Protein AF-Q8YPJ0-F1 (afdb_monomer_lite)

Sequence (149 aa):
MKKDTTPKFHKLHVKTGDTVQIIAGKDKGKVGEVIKALPQLSKVVVKGVNIKTKQIIAGKDKGKVGEVIKALPQLSKVVVKGVNIKTKHVKPQQEGESGRIVTQEAPIHSSNVMLYSTKQNVASRVCYTFTAEGKKVRKLKKTGEILDN

InterPro domains:
  IPR003256 Large ribosomal subunit protein uL24 [MF_01326_B] (12-139)
  IPR003256 Large ribosomal subunit protein uL24 [PTHR12903] (55-148)
  IPR003256 Large ribosomal subunit protein uL24 [TIGR01079] (55-147)
  IPR005824 KOW [PF00467] (17-47)
  IPR005824 KOW [SM00739] (13-40)
  IPR005824 KOW [SM00739] (44-74)
  IPR005825 Large ribosomal subunit protein uL24, conserved site [PS01108] (17-34)
  IPR008991 Translation protein SH3-like domain superfamily [SSF50104] (8-54)
  IPR008991 Translation protein SH3-like domain superfamily [SSF50104] (55-146)
  IPR014722 Large ribosomal subunit protein uL2, domain 2 [G3DSA:2.30.30.30] (9-55)
  IPR014722 Large ribosomal subunit protein uL2, domain 2 [G3DSA:2.30.30.30] (56-146)
  IPR041988 Large ribosomal subunit protein uL24, KOW domain [cd06089] (55-115)
  IPR057264 Large ribosomal subunit protein uL24, C-terminal domain [PF17136] (83-147)

Organism: Nostoc sp. (strain PCC 7120 / SAG 25.82 / UTEX 2576) (NCBI:txid103690)

pLDDT: mean 91.48, std 6.73, range [58.34, 97.75]

Secondary structure (DSSP, 8-state):
-------PPPPPS--TT-EEE--SSTTTT-EEEEEEEEGGGTEEEETTSS--EEEE-SSTTTT-EEEEEEEEGGGTEEEETTSSEEEEEE---STTPPPEEEEEEPPEEGGGEEEEETTTTEEE-EEEEE-TTS-EEEEETTT--B---

Radius of gyration: 19.69 Å; chains: 1; bounding box: 55×46×41 Å

Structure (mmCIF, N/CA/C/O backbone):
data_AF-Q8YPJ0-F1
#
_entry.id   AF-Q8YPJ0-F1
#
loop_
_atom_site.group_PDB
_atom_site.id
_atom_site.type_symbol
_atom_site.label_atom_id
_atom_site.label_alt_id
_atom_site.label_comp_id
_atom_site.label_asym_id
_atom_site.label_entity_id
_atom_site.label_seq_id
_atom_site.pdbx_PDB_ins_code
_atom_site.Cartn_x
_atom_site.Cartn_y
_atom_site.Cartn_z
_atom_site.occupancy
_atom_site.B_iso_or_equiv
_atom_site.auth_seq_id
_atom_site.auth_comp_id
_atom_site.auth_asym_id
_atom_site.auth_atom_id
_atom_site.pdbx_PDB_model_num
ATOM 1 N N . MET A 1 1 ? 21.354 21.453 23.557 1.00 58.34 1 MET A N 1
ATOM 2 C CA . MET A 1 1 ? 20.490 22.369 22.776 1.00 58.34 1 MET A CA 1
ATOM 3 C C . MET A 1 1 ? 19.207 21.642 22.381 1.00 58.34 1 MET A C 1
ATOM 5 O O . MET A 1 1 ? 19.294 20.635 21.688 1.00 58.34 1 MET A O 1
ATOM 9 N N . LYS A 1 2 ? 18.032 22.092 22.845 1.00 68.06 2 LYS A N 1
ATOM 10 C CA . LYS A 1 2 ? 16.738 21.581 22.357 1.00 68.06 2 LYS A CA 1
ATOM 11 C C . LYS A 1 2 ? 16.513 22.176 20.963 1.00 68.06 2 LYS A C 1
ATOM 13 O O . LYS A 1 2 ? 16.478 23.395 20.843 1.00 68.06 2 LYS A O 1
ATOM 18 N N . LYS A 1 3 ? 16.431 21.351 19.913 1.00 64.81 3 LYS A N 1
ATOM 19 C CA . LYS A 1 3 ? 15.982 21.842 18.600 1.00 64.81 3 LYS A CA 1
ATOM 20 C C . LYS A 1 3 ? 14.549 22.340 18.757 1.00 64.81 3 LYS A C 1
ATOM 22 O O . LYS A 1 3 ? 13.770 21.716 19.473 1.00 64.81 3 LYS A O 1
ATOM 27 N N . ASP A 1 4 ? 14.235 23.455 18.115 1.00 68.12 4 ASP A N 1
ATOM 28 C CA . ASP A 1 4 ? 12.887 24.007 18.063 1.00 68.12 4 ASP A CA 1
ATOM 29 C C . ASP A 1 4 ? 11.924 22.917 17.550 1.00 68.12 4 ASP A C 1
ATOM 31 O O . ASP A 1 4 ? 12.071 22.415 16.433 1.00 68.12 4 ASP A O 1
ATOM 35 N N . THR A 1 5 ? 11.039 22.440 18.428 1.00 74.12 5 THR A N 1
ATOM 36 C CA . THR A 1 5 ? 10.166 21.266 18.203 1.00 74.12 5 THR A CA 1
ATOM 37 C C . THR A 1 5 ? 8.771 21.671 17.745 1.00 74.12 5 THR A C 1
ATOM 39 O O . THR A 1 5 ? 7.885 20.823 17.627 1.00 74.12 5 THR A O 1
ATOM 42 N N . THR A 1 6 ? 8.560 22.959 17.469 1.00 78.50 6 THR A N 1
ATOM 43 C CA . THR A 1 6 ? 7.277 23.450 16.983 1.00 78.50 6 THR A CA 1
ATOM 44 C C . THR A 1 6 ? 6.941 22.783 15.640 1.00 78.50 6 THR A C 1
ATOM 46 O O . THR A 1 6 ? 7.750 22.804 14.704 1.00 78.50 6 THR A O 1
ATOM 49 N N . PRO A 1 7 ? 5.774 22.120 15.519 1.00 76.94 7 PRO A N 1
ATOM 50 C CA . PRO A 1 7 ? 5.390 21.468 14.277 1.00 76.94 7 PRO A CA 1
ATOM 51 C C . PRO A 1 7 ? 5.207 22.532 13.192 1.00 76.94 7 PRO A C 1
ATOM 53 O O . PRO A 1 7 ? 4.295 23.353 13.255 1.00 76.94 7 PRO A O 1
ATOM 56 N N . LYS A 1 8 ? 6.089 22.528 12.188 1.00 83.00 8 LYS A N 1
ATOM 57 C CA . LYS A 1 8 ? 5.987 23.423 11.033 1.00 83.00 8 LYS A CA 1
ATOM 58 C C . LYS A 1 8 ? 4.862 22.936 10.126 1.00 83.00 8 LYS A C 1
ATOM 60 O O . LYS A 1 8 ? 4.893 21.810 9.633 1.00 83.00 8 LYS A O 1
ATOM 65 N N . PHE A 1 9 ? 3.865 23.785 9.913 1.00 85.56 9 PHE A N 1
ATOM 66 C CA . PHE A 1 9 ? 2.771 23.522 8.988 1.00 85.56 9 PHE A CA 1
ATOM 67 C C . PHE A 1 9 ? 3.029 24.258 7.680 1.00 85.56 9 PHE A C 1
ATOM 69 O O . PHE A 1 9 ? 3.209 25.475 7.666 1.00 85.56 9 PHE A O 1
ATOM 76 N N . HIS A 1 10 ? 3.028 23.523 6.574 1.00 88.44 10 HIS A N 1
ATOM 77 C CA . HIS A 1 10 ? 3.074 24.125 5.252 1.00 88.44 10 HIS A CA 1
ATOM 78 C C . HIS A 1 10 ? 1.659 24.474 4.794 1.00 88.44 10 HIS A C 1
ATOM 80 O O . HIS A 1 10 ? 0.719 23.696 4.983 1.00 88.44 10 HIS A O 1
ATOM 86 N N . LYS A 1 11 ? 1.506 25.644 4.169 1.00 90.62 11 LYS A N 1
ATOM 87 C CA . LYS A 1 11 ? 0.242 26.048 3.556 1.00 90.62 11 LYS A CA 1
ATOM 88 C C . LYS A 1 11 ? -0.034 25.142 2.355 1.00 90.62 11 LYS A C 1
ATOM 90 O O . LYS A 1 11 ? 0.737 25.124 1.400 1.00 90.62 11 LYS A O 1
ATOM 95 N N . LEU A 1 12 ? -1.131 24.394 2.413 1.00 90.12 12 LEU A N 1
ATOM 96 C CA . LEU A 1 12 ? -1.639 23.606 1.293 1.00 90.12 12 LEU A CA 1
ATOM 97 C C . LEU A 1 12 ? -2.812 24.363 0.661 1.00 90.12 12 LEU A C 1
ATOM 99 O O . LEU A 1 12 ? -3.711 24.803 1.373 1.00 90.12 12 LEU A O 1
ATOM 103 N N . HIS A 1 13 ? -2.817 24.505 -0.665 1.00 90.62 13 HIS A N 1
ATOM 104 C CA . HIS A 1 13 ? -3.933 25.116 -1.409 1.00 90.62 13 HIS A CA 1
ATOM 105 C C . HIS A 1 13 ? -5.116 24.164 -1.628 1.00 90.62 13 HIS A C 1
ATOM 107 O O . HIS A 1 13 ? -6.108 24.552 -2.228 1.00 90.62 13 HIS A O 1
ATOM 113 N N . VAL A 1 14 ? -4.996 22.926 -1.150 1.00 92.75 14 VAL A N 1
ATOM 114 C CA . VAL A 1 14 ? -5.951 21.842 -1.368 1.00 92.75 14 VAL A CA 1
ATOM 115 C C . VAL A 1 14 ? -6.509 21.391 -0.022 1.00 92.75 14 VAL A C 1
ATOM 117 O O . VAL A 1 14 ? -5.753 21.234 0.944 1.00 92.75 14 VAL A O 1
ATOM 120 N N . LYS A 1 15 ? -7.819 21.167 0.035 1.00 92.25 15 LYS A N 1
ATOM 121 C CA . LYS A 1 15 ? -8.567 20.682 1.196 1.00 92.25 15 LYS A CA 1
ATOM 122 C C . LYS A 1 15 ? -9.024 19.236 0.987 1.00 92.25 15 LYS A C 1
ATOM 124 O O . LYS A 1 15 ? -8.976 18.680 -0.107 1.00 92.25 15 LYS A O 1
ATOM 129 N N . THR A 1 16 ? -9.437 18.595 2.076 1.00 94.88 16 THR A N 1
ATOM 130 C CA . THR A 1 16 ? -10.096 17.284 2.013 1.00 94.88 16 THR A CA 1
ATOM 131 C C . THR A 1 16 ? -11.412 17.409 1.239 1.00 94.88 16 THR A C 1
ATOM 133 O O . THR A 1 16 ? -12.175 18.329 1.516 1.00 94.88 16 THR A O 1
ATOM 136 N N . GLY A 1 17 ? -11.672 16.491 0.307 1.00 93.81 17 GLY A N 1
ATOM 137 C CA . GLY A 1 17 ? -12.841 16.501 -0.582 1.00 93.81 17 GLY A CA 1
ATOM 138 C C . GLY A 1 17 ? -12.599 17.152 -1.949 1.00 93.81 17 GLY A C 1
ATOM 139 O O . GLY A 1 17 ? -13.387 16.950 -2.869 1.00 93.81 17 GLY A O 1
ATOM 140 N N . ASP A 1 18 ? -11.492 17.880 -2.128 1.00 95.69 18 ASP A N 1
ATOM 141 C CA . ASP A 1 18 ? -11.175 18.492 -3.418 1.00 95.69 18 ASP A CA 1
ATOM 142 C C . ASP A 1 18 ? -10.821 17.421 -4.462 1.00 95.69 18 ASP A C 1
ATOM 144 O O . ASP A 1 18 ? -10.140 16.430 -4.170 1.00 95.69 18 ASP A O 1
ATOM 148 N N . THR A 1 19 ? -11.243 17.639 -5.708 1.00 95.50 19 THR A N 1
ATOM 149 C CA . THR A 1 19 ? -10.834 16.811 -6.850 1.00 95.50 19 THR A CA 1
ATOM 150 C C . THR A 1 19 ? -9.535 17.357 -7.432 1.00 95.50 19 THR A C 1
ATOM 152 O O . THR A 1 19 ? -9.472 18.513 -7.842 1.00 95.50 19 THR A O 1
ATOM 155 N N . VAL A 1 20 ? -8.492 16.528 -7.482 1.00 94.62 20 VAL A N 1
ATOM 156 C CA . VAL A 1 20 ? -7.162 16.915 -7.971 1.00 94.62 20 VAL A CA 1
ATOM 157 C C . VAL A 1 20 ? -6.677 15.989 -9.078 1.00 94.62 20 VAL A C 1
ATOM 159 O O . VAL A 1 20 ? -6.991 14.799 -9.103 1.00 94.62 20 VAL A O 1
ATOM 162 N N . GLN A 1 21 ? -5.861 16.532 -9.979 1.00 94.56 21 GLN A N 1
ATOM 163 C CA . GLN A 1 21 ? -5.178 15.775 -11.023 1.00 94.56 21 GLN A CA 1
ATOM 164 C C . GLN A 1 21 ? -3.685 15.656 -10.715 1.00 94.56 21 GLN A C 1
ATOM 166 O O . GLN A 1 21 ? -3.038 16.608 -10.278 1.00 94.56 21 GLN A O 1
ATOM 171 N N . ILE A 1 22 ? -3.120 14.479 -10.969 1.00 94.25 22 ILE A N 1
ATOM 172 C CA . ILE A 1 22 ? -1.706 14.208 -10.740 1.00 94.25 22 ILE A CA 1
ATOM 173 C C . ILE A 1 22 ? -0.918 14.682 -11.962 1.00 94.25 22 ILE A C 1
ATOM 175 O O . ILE A 1 22 ? -1.122 14.197 -13.073 1.00 94.25 22 ILE A O 1
ATOM 179 N N . ILE A 1 23 ? 0.010 15.617 -11.758 1.00 93.62 23 ILE A N 1
ATOM 180 C CA . ILE A 1 23 ? 0.755 16.265 -12.852 1.00 93.62 23 ILE A CA 1
ATOM 181 C C . ILE A 1 23 ? 2.017 15.477 -13.246 1.00 93.62 23 ILE A C 1
ATOM 183 O O . ILE A 1 23 ? 2.449 15.523 -14.399 1.00 93.62 23 ILE A O 1
ATOM 187 N N . ALA A 1 24 ? 2.607 14.729 -12.313 1.00 90.81 24 ALA A N 1
ATOM 188 C CA . ALA A 1 24 ? 3.874 14.027 -12.506 1.00 90.81 24 ALA A CA 1
ATOM 189 C C . ALA A 1 24 ? 3.904 12.672 -11.781 1.00 90.81 24 ALA A C 1
ATOM 191 O O . ALA A 1 24 ? 3.093 12.406 -10.894 1.00 90.81 24 ALA A O 1
ATOM 192 N N . GLY A 1 25 ? 4.869 11.825 -12.144 1.00 86.38 25 GLY A N 1
ATOM 193 C 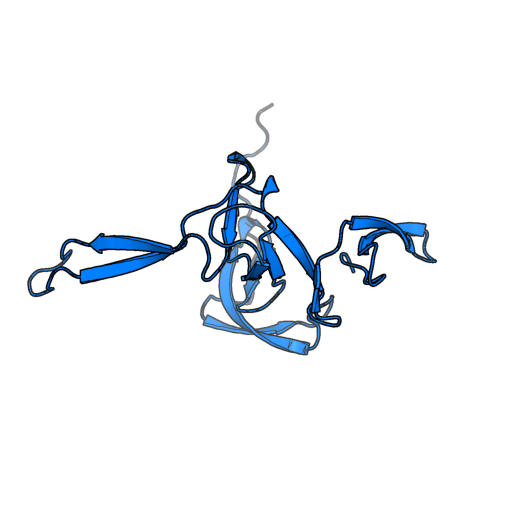CA . GLY A 1 25 ? 5.053 10.489 -11.570 1.00 86.38 25 GLY A CA 1
ATOM 194 C C . GLY A 1 25 ? 4.250 9.390 -12.275 1.00 86.38 25 GLY A C 1
ATOM 195 O O . GLY A 1 25 ? 3.636 9.612 -13.319 1.00 86.38 25 GLY A O 1
ATOM 196 N N . LYS A 1 26 ? 4.267 8.179 -11.699 1.00 83.00 26 LYS A N 1
ATOM 197 C CA . LYS A 1 26 ? 3.669 6.963 -12.295 1.00 83.00 26 LYS A CA 1
ATOM 198 C C . LYS A 1 26 ? 2.171 7.083 -12.605 1.00 83.00 26 LYS A C 1
ATOM 200 O O . LYS A 1 26 ? 1.718 6.505 -13.585 1.00 83.00 26 LYS A O 1
ATOM 205 N N . ASP A 1 27 ? 1.427 7.822 -11.786 1.00 88.88 27 ASP A N 1
ATOM 206 C CA . ASP A 1 27 ? -0.023 8.005 -11.926 1.00 88.88 27 ASP A 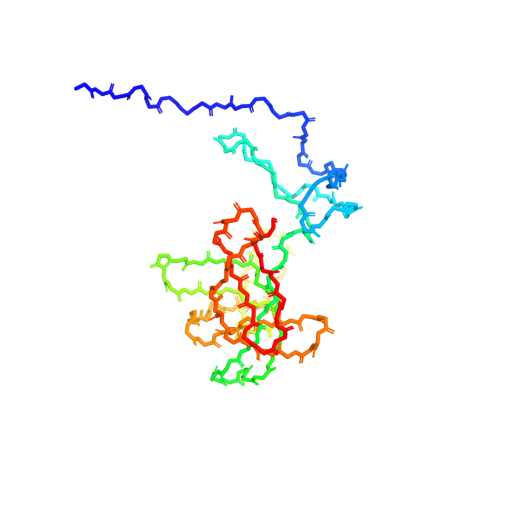CA 1
ATOM 207 C C . ASP A 1 27 ? -0.385 9.352 -12.591 1.00 88.88 27 ASP A C 1
ATOM 209 O O . ASP A 1 27 ? -1.475 9.879 -12.365 1.00 88.88 27 ASP A O 1
ATOM 213 N N . LYS A 1 28 ? 0.525 9.941 -13.387 1.00 91.81 28 LYS A N 1
ATOM 214 C CA . LYS A 1 28 ? 0.272 11.194 -14.121 1.00 91.81 28 LYS A CA 1
ATOM 215 C C . LYS A 1 28 ? -1.019 11.108 -14.939 1.00 91.81 28 LYS A C 1
ATOM 217 O O . LYS A 1 28 ? -1.287 10.113 -15.604 1.00 91.81 28 LYS A O 1
ATOM 222 N N . GLY A 1 29 ? -1.801 12.182 -14.900 1.00 93.00 29 GLY A N 1
ATOM 223 C CA . GLY A 1 29 ? -3.077 12.315 -15.597 1.00 93.00 29 GLY A CA 1
ATOM 224 C C . GLY A 1 29 ? -4.263 11.746 -14.823 1.00 93.00 29 GLY A C 1
ATOM 225 O O . GLY A 1 29 ? -5.394 12.129 -15.114 1.00 93.00 29 GLY A O 1
ATOM 226 N N . LYS A 1 30 ? -4.032 10.900 -13.809 1.00 92.38 30 LYS A N 1
ATOM 227 C CA . LYS A 1 30 ? -5.106 10.366 -12.971 1.00 92.38 30 LYS A CA 1
ATOM 228 C C . LYS A 1 30 ? -5.747 11.493 -12.163 1.00 92.38 30 LYS A C 1
ATOM 230 O O . LYS A 1 30 ? -5.047 12.326 -11.590 1.00 92.38 30 LYS A O 1
ATOM 235 N N . VAL A 1 31 ? -7.074 11.498 -12.127 1.00 94.94 31 VAL A N 1
ATOM 236 C CA . VAL A 1 31 ? -7.884 12.409 -11.314 1.00 94.94 31 VAL A CA 1
ATOM 237 C C . VAL A 1 31 ? -8.408 11.636 -10.107 1.00 94.94 31 VAL A C 1
ATOM 239 O O . VAL A 1 31 ? -8.761 10.461 -10.228 1.00 94.94 31 VAL A O 1
ATOM 242 N N . GLY A 1 32 ? -8.435 12.267 -8.937 1.00 93.19 32 GLY A N 1
ATOM 243 C CA . GLY A 1 32 ? -8.966 11.653 -7.728 1.00 93.19 32 GLY A CA 1
ATOM 244 C C . GLY A 1 32 ? -9.312 12.666 -6.647 1.00 93.19 32 GLY A C 1
ATOM 245 O O . GLY A 1 32 ? -8.824 13.792 -6.639 1.00 93.19 32 GLY A O 1
ATOM 246 N N . GLU A 1 33 ? -10.158 12.238 -5.719 1.00 95.12 33 GLU A N 1
ATOM 247 C CA . GLU A 1 33 ? -10.564 13.025 -4.557 1.00 95.12 33 GLU A CA 1
ATOM 248 C C . GLU A 1 33 ? -9.508 12.948 -3.444 1.00 95.12 33 GLU A C 1
ATOM 250 O O . GLU A 1 33 ? -8.921 11.888 -3.181 1.00 95.12 33 GLU A O 1
ATOM 255 N N . VAL A 1 34 ? -9.270 14.066 -2.765 1.00 94.81 34 VAL A N 1
ATOM 256 C CA . VAL A 1 34 ? -8.359 14.145 -1.620 1.00 94.81 34 VAL A CA 1
ATOM 257 C C . VAL A 1 34 ? -9.035 13.596 -0.370 1.00 94.81 34 VAL A C 1
ATOM 259 O O . VAL A 1 34 ? -9.940 14.206 0.186 1.00 94.81 34 VAL A O 1
ATOM 262 N N . ILE A 1 35 ? -8.528 12.471 0.132 1.00 93.94 35 ILE A N 1
ATOM 263 C CA . ILE A 1 35 ? -9.030 11.829 1.356 1.00 93.94 35 ILE A CA 1
ATOM 264 C C . ILE A 1 35 ? -8.467 12.519 2.600 1.00 93.94 35 ILE A C 1
ATOM 266 O O . ILE A 1 35 ? -9.143 12.647 3.619 1.00 93.94 35 ILE A O 1
ATOM 270 N N . LYS A 1 36 ? -7.188 12.906 2.561 1.00 92.56 36 LYS A N 1
ATOM 271 C CA . LYS A 1 36 ? -6.513 13.494 3.720 1.00 92.56 36 LYS A CA 1
ATOM 272 C C . LYS A 1 36 ? -5.406 14.447 3.301 1.00 92.56 36 LYS A C 1
ATOM 274 O O . LYS A 1 36 ? -4.487 14.050 2.586 1.00 92.56 36 LYS A O 1
ATOM 279 N N . ALA A 1 37 ? -5.442 15.663 3.830 1.00 92.81 37 ALA A N 1
ATOM 280 C CA . ALA A 1 37 ? -4.320 16.592 3.784 1.00 92.81 37 ALA A CA 1
ATOM 281 C C . ALA A 1 37 ? -3.390 16.385 4.996 1.00 92.81 37 ALA A C 1
ATOM 283 O O . ALA A 1 37 ? -3.846 16.258 6.133 1.00 92.81 37 ALA A O 1
ATOM 284 N N . LEU A 1 38 ? -2.077 16.335 4.757 1.00 92.06 38 LEU A N 1
ATOM 285 C CA . LEU A 1 38 ? -1.033 16.206 5.779 1.00 92.06 38 LEU A CA 1
ATOM 286 C C . LEU A 1 38 ? -0.105 17.437 5.711 1.00 92.06 38 LEU A C 1
ATOM 288 O O . LEU A 1 38 ? 0.994 17.343 5.156 1.00 92.06 38 LEU A O 1
ATOM 292 N N . PRO A 1 39 ? -0.520 18.595 6.266 1.00 90.69 39 PRO A N 1
ATOM 293 C CA . PRO A 1 39 ? 0.213 19.863 6.144 1.00 90.69 39 PRO A CA 1
ATOM 294 C C . PRO A 1 39 ? 1.596 19.853 6.809 1.00 90.69 39 PRO A C 1
ATOM 296 O O . PRO A 1 39 ? 2.492 20.563 6.366 1.00 90.69 39 PRO A O 1
ATOM 299 N N . GLN A 1 40 ? 1.806 19.008 7.822 1.00 90.69 40 GLN A N 1
ATOM 300 C CA . GLN A 1 40 ? 3.123 18.810 8.448 1.00 90.69 40 GLN A CA 1
ATOM 301 C C . GLN A 1 40 ? 4.134 18.130 7.515 1.00 90.69 40 GLN A C 1
ATOM 303 O O . GLN A 1 40 ? 5.338 18.265 7.694 1.00 90.69 40 GLN A O 1
ATOM 308 N N . LEU A 1 41 ? 3.648 17.364 6.533 1.00 90.62 41 LEU A N 1
ATOM 309 C CA . LEU A 1 41 ? 4.478 16.597 5.603 1.00 90.62 41 LEU A CA 1
ATOM 310 C C . LEU A 1 41 ? 4.432 17.155 4.176 1.00 90.62 41 LEU A C 1
ATOM 312 O O . LEU A 1 41 ? 4.986 16.518 3.281 1.00 90.62 41 LEU A O 1
ATOM 316 N N . SER A 1 42 ? 3.744 18.281 3.947 1.00 91.38 42 SER A N 1
ATOM 317 C CA . SER A 1 42 ? 3.485 18.858 2.616 1.00 91.38 42 SER A CA 1
ATOM 318 C C . SER A 1 42 ? 2.903 17.859 1.612 1.00 91.38 42 SER A C 1
ATOM 320 O O . SER A 1 42 ? 3.229 17.885 0.427 1.00 91.38 42 SER A O 1
ATOM 322 N N . LYS A 1 43 ? 2.081 16.919 2.089 1.00 92.25 43 LYS A N 1
ATOM 323 C CA . LYS A 1 43 ? 1.565 15.803 1.286 1.00 92.25 43 LYS A CA 1
ATOM 324 C C . LYS A 1 43 ? 0.052 15.708 1.380 1.00 92.25 43 LYS A C 1
ATOM 326 O O . LYS A 1 43 ? -0.548 16.061 2.393 1.00 92.25 43 LYS A O 1
ATOM 331 N N . VAL A 1 44 ? -0.549 15.158 0.333 1.00 93.12 44 VAL A N 1
ATOM 332 C CA . VAL A 1 44 ? -1.972 14.813 0.273 1.00 93.12 44 VAL A CA 1
ATOM 333 C C . VAL A 1 44 ? -2.126 13.332 -0.058 1.00 93.12 44 VAL A C 1
ATOM 335 O O . VAL A 1 44 ? -1.337 12.763 -0.812 1.00 93.12 44 VAL A O 1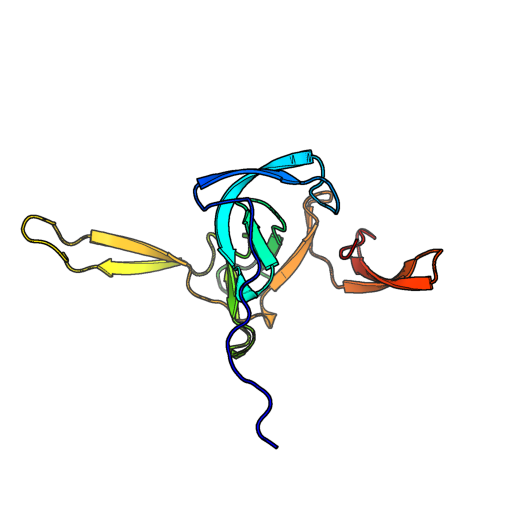
ATOM 338 N N . VAL A 1 45 ? -3.129 12.694 0.536 1.00 92.44 45 VAL A N 1
ATOM 339 C CA . VAL A 1 45 ? -3.531 11.323 0.223 1.00 92.44 45 VAL A CA 1
ATOM 340 C C . VAL A 1 45 ? -4.717 11.405 -0.723 1.00 92.44 45 VAL A C 1
ATOM 342 O O . VAL A 1 45 ? -5.806 11.806 -0.316 1.00 92.44 45 VAL A O 1
ATOM 345 N N . VAL A 1 46 ? -4.492 11.034 -1.980 1.00 93.94 46 VAL A N 1
ATOM 346 C CA . VAL A 1 46 ? -5.512 11.044 -3.034 1.00 93.94 46 VAL A CA 1
ATOM 347 C C . VAL A 1 46 ? -6.042 9.630 -3.240 1.00 93.94 46 VAL A C 1
ATOM 349 O O . VAL A 1 46 ? -5.277 8.660 -3.263 1.00 93.94 46 VAL A O 1
ATOM 352 N N . LYS A 1 47 ? -7.361 9.501 -3.389 1.00 90.88 47 LYS A N 1
ATOM 353 C CA . LYS A 1 47 ? -8.026 8.219 -3.613 1.00 90.88 47 LYS A CA 1
ATOM 354 C C . LYS A 1 47 ? -7.528 7.569 -4.901 1.00 90.88 47 LYS A C 1
ATOM 356 O O . LYS A 1 47 ? -7.527 8.171 -5.969 1.00 90.88 47 LYS A O 1
ATOM 361 N N . GLY A 1 48 ? -7.134 6.304 -4.794 1.00 86.94 48 GLY A N 1
ATOM 362 C CA . GLY A 1 48 ? -6.751 5.485 -5.940 1.00 86.94 48 GLY A CA 1
ATOM 363 C C . GLY A 1 48 ? -5.400 5.834 -6.572 1.00 86.94 48 GLY A C 1
ATOM 364 O O . GLY A 1 48 ? -5.110 5.359 -7.668 1.00 86.94 48 GLY A O 1
ATOM 365 N N . VAL A 1 49 ? -4.563 6.631 -5.912 1.00 89.19 49 VAL A N 1
ATOM 366 C CA . VAL A 1 49 ? -3.216 6.987 -6.384 1.00 89.19 49 VAL A CA 1
ATOM 367 C C . VAL A 1 49 ? -2.173 6.223 -5.575 1.00 89.19 49 VAL A C 1
ATOM 369 O O . VAL A 1 49 ? -2.375 5.949 -4.393 1.00 89.19 49 VAL A O 1
ATOM 372 N N . ASN A 1 50 ? -1.055 5.860 -6.207 1.00 86.00 50 ASN A N 1
ATOM 373 C CA . ASN A 1 50 ? 0.031 5.084 -5.610 1.00 86.00 50 ASN A CA 1
ATOM 374 C C . ASN A 1 50 ? -0.435 3.734 -5.025 1.00 86.00 50 ASN A C 1
ATOM 376 O O . ASN A 1 50 ? 0.062 3.269 -3.994 1.00 86.00 50 ASN A O 1
ATOM 380 N N . ILE A 1 51 ? -1.390 3.086 -5.697 1.00 87.12 51 ILE A N 1
ATOM 381 C CA . ILE A 1 51 ? -1.913 1.776 -5.299 1.00 87.12 51 ILE A CA 1
ATOM 382 C C . ILE A 1 51 ? -0.811 0.724 -5.466 1.00 87.12 51 ILE A C 1
ATOM 384 O O . ILE A 1 51 ? -0.165 0.626 -6.513 1.00 87.12 51 ILE A O 1
ATOM 388 N N . LYS A 1 52 ? -0.594 -0.095 -4.432 1.00 88.31 52 LYS A N 1
ATOM 389 C CA . LYS A 1 52 ? 0.324 -1.239 -4.496 1.00 88.31 52 LYS A CA 1
ATOM 390 C C . LYS A 1 52 ? -0.473 -2.534 -4.460 1.00 88.31 52 LYS A C 1
ATOM 392 O O . LYS A 1 52 ? -0.990 -2.917 -3.414 1.00 88.31 52 LYS A O 1
ATOM 397 N N . THR A 1 53 ? -0.501 -3.230 -5.587 1.00 92.88 53 THR A N 1
ATOM 398 C CA . THR A 1 53 ? -1.129 -4.547 -5.703 1.00 92.88 53 THR A CA 1
ATOM 399 C C . THR A 1 53 ? -0.155 -5.639 -5.281 1.00 92.88 53 THR A C 1
ATOM 401 O O . THR A 1 53 ? 1.039 -5.603 -5.611 1.00 92.88 53 THR A O 1
ATOM 404 N N . LYS A 1 54 ? -0.657 -6.606 -4.517 1.00 94.31 54 LYS A N 1
ATOM 405 C CA . LYS A 1 54 ? 0.114 -7.744 -4.019 1.00 94.31 54 LYS A CA 1
ATOM 406 C C . LYS A 1 54 ? -0.643 -9.041 -4.242 1.00 94.31 54 LYS A C 1
ATOM 408 O O . LYS A 1 54 ? -1.867 -9.053 -4.183 1.00 94.31 54 LYS A O 1
ATOM 413 N N . GLN A 1 55 ? 0.096 -10.125 -4.436 1.00 96.56 55 GLN A N 1
ATOM 414 C CA . GLN A 1 55 ? -0.439 -11.481 -4.383 1.00 96.56 55 GLN A CA 1
ATOM 415 C C . GLN A 1 55 ? -0.067 -12.134 -3.054 1.00 96.56 55 GLN A C 1
ATOM 417 O O . GLN A 1 55 ? 1.055 -11.965 -2.573 1.00 96.56 55 GLN A O 1
ATOM 422 N N . ILE A 1 56 ? -0.991 -12.894 -2.477 1.00 97.56 56 ILE A N 1
ATOM 423 C CA . ILE A 1 56 ? -0.743 -13.689 -1.277 1.00 97.56 56 ILE A CA 1
ATOM 424 C C . ILE A 1 56 ? -0.009 -14.973 -1.664 1.00 97.56 56 ILE A C 1
ATOM 426 O O . ILE A 1 56 ? -0.486 -15.736 -2.503 1.00 97.56 56 ILE A O 1
ATOM 430 N N . ILE A 1 57 ? 1.143 -15.233 -1.048 1.00 96.44 57 ILE A N 1
ATOM 431 C CA . ILE A 1 57 ? 1.974 -16.405 -1.375 1.00 96.44 57 ILE A CA 1
ATOM 432 C C . ILE A 1 57 ? 1.745 -17.596 -0.446 1.00 96.44 57 ILE A C 1
ATOM 434 O O . ILE A 1 57 ? 2.025 -18.732 -0.829 1.00 96.44 57 ILE A O 1
ATOM 438 N N . ALA A 1 58 ? 1.231 -17.352 0.760 1.00 95.75 58 ALA A N 1
ATOM 439 C CA . ALA A 1 58 ? 1.078 -18.365 1.797 1.00 95.75 58 ALA A CA 1
ATOM 440 C C . ALA A 1 58 ? -0.151 -18.101 2.677 1.00 95.75 58 ALA A C 1
ATOM 442 O O . ALA A 1 58 ? -0.605 -16.963 2.812 1.00 95.75 58 ALA A O 1
ATOM 443 N N . GLY A 1 59 ? -0.654 -19.162 3.311 1.00 94.31 59 GLY A N 1
ATOM 444 C CA . GLY A 1 59 ? -1.835 -19.129 4.175 1.00 94.31 59 GLY A CA 1
ATOM 445 C C . GLY A 1 59 ? -3.150 -19.389 3.434 1.00 94.31 59 GLY A C 1
ATOM 446 O O . GLY A 1 59 ? -3.159 -19.743 2.257 1.00 94.31 59 GLY A O 1
ATOM 447 N N . LYS A 1 60 ? -4.270 -19.203 4.146 1.00 94.69 60 LYS A N 1
ATOM 448 C CA . LYS A 1 60 ? -5.633 -19.523 3.675 1.00 94.69 60 LYS A CA 1
ATOM 449 C C . LYS A 1 60 ? -6.018 -18.816 2.372 1.00 94.69 60 LYS A C 1
ATOM 451 O O . LYS A 1 60 ? -6.728 -19.376 1.550 1.00 94.69 60 LYS A O 1
ATOM 456 N N . ASP A 1 61 ? -5.542 -17.591 2.194 1.00 95.75 61 ASP A N 1
ATOM 457 C CA . ASP A 1 61 ? -5.877 -16.738 1.053 1.00 95.75 61 ASP A CA 1
ATOM 458 C C . ASP A 1 61 ? -4.815 -16.782 -0.062 1.00 95.75 61 ASP A C 1
ATOM 460 O O . ASP A 1 61 ? -4.741 -15.863 -0.877 1.00 95.75 61 ASP A O 1
ATOM 464 N N . LYS A 1 62 ? -3.965 -17.820 -0.103 1.00 96.38 62 LYS A N 1
ATOM 465 C CA . LYS A 1 62 ? -2.919 -17.985 -1.127 1.00 96.38 62 LYS A CA 1
ATOM 466 C C . LYS A 1 62 ? -3.492 -17.862 -2.545 1.00 96.38 62 LYS A C 1
ATOM 468 O O . LYS A 1 62 ? -4.556 -18.385 -2.850 1.00 96.38 62 LYS A O 1
ATOM 473 N N . GLY A 1 63 ? -2.761 -17.172 -3.418 1.00 94.50 63 GLY A N 1
ATOM 474 C CA . GLY A 1 63 ? -3.137 -16.928 -4.811 1.00 94.50 63 GLY A CA 1
ATOM 475 C C . GLY A 1 63 ? -4.014 -15.692 -5.010 1.00 94.50 63 GLY A C 1
ATOM 476 O O . GLY A 1 63 ? -3.953 -15.094 -6.086 1.00 94.50 63 GLY A O 1
ATOM 477 N N . LYS A 1 64 ? -4.744 -15.242 -3.978 1.00 96.31 64 LYS A N 1
ATOM 478 C CA . LYS A 1 64 ? -5.546 -14.017 -4.065 1.00 96.31 64 LYS A CA 1
ATOM 479 C C . LYS A 1 64 ? -4.660 -12.801 -4.313 1.00 96.31 64 LYS A C 1
ATOM 481 O O . LYS A 1 64 ? -3.556 -12.687 -3.774 1.00 96.31 64 LYS A O 1
ATOM 486 N N . VAL A 1 65 ? -5.172 -11.886 -5.125 1.00 96.19 65 VAL A N 1
ATOM 487 C CA . VAL A 1 65 ? -4.536 -10.612 -5.457 1.00 96.19 65 VAL A CA 1
ATOM 488 C C . VAL A 1 65 ? -5.375 -9.494 -4.861 1.00 96.19 65 VAL A C 1
ATOM 490 O O . VAL A 1 65 ? -6.597 -9.510 -4.975 1.00 96.19 65 VAL A O 1
ATOM 493 N N . GLY A 1 66 ? -4.728 -8.527 -4.217 1.00 94.38 66 GLY A N 1
ATOM 494 C CA . GLY A 1 66 ? -5.426 -7.417 -3.584 1.00 94.38 66 GLY A CA 1
ATOM 495 C C . GLY A 1 66 ? -4.573 -6.166 -3.456 1.00 94.38 66 GLY A C 1
ATOM 496 O O . GLY A 1 66 ? -3.340 -6.192 -3.531 1.00 94.38 66 GLY A O 1
ATOM 497 N N . GLU A 1 67 ? -5.257 -5.046 -3.265 1.00 94.19 67 GLU A N 1
ATOM 498 C CA . GLU A 1 67 ? -4.647 -3.743 -3.028 1.00 94.19 67 GLU A CA 1
ATOM 499 C C . GLU A 1 67 ? -4.257 -3.607 -1.554 1.00 94.19 67 GLU A C 1
ATOM 501 O O . GLU A 1 67 ? -5.028 -3.959 -0.659 1.00 94.19 67 GLU A O 1
ATOM 506 N N . VAL A 1 68 ? -3.060 -3.088 -1.281 1.00 94.75 68 VAL A N 1
ATOM 507 C CA . VAL A 1 68 ? -2.646 -2.774 0.092 1.00 94.75 68 VAL A CA 1
ATOM 508 C C . VAL A 1 68 ? -3.355 -1.501 0.544 1.00 94.75 68 VAL A C 1
ATOM 510 O O . VAL A 1 68 ? -3.047 -0.417 0.057 1.00 94.75 68 VAL A O 1
ATOM 513 N N . ILE A 1 69 ? -4.262 -1.634 1.510 1.00 92.56 69 ILE A N 1
ATOM 514 C CA . ILE A 1 69 ? -4.997 -0.514 2.114 1.00 92.56 69 ILE A CA 1
ATOM 515 C C . ILE A 1 69 ? -4.106 0.206 3.130 1.00 92.56 69 ILE A C 1
ATOM 517 O O . ILE A 1 69 ? -4.066 1.433 3.195 1.00 92.56 69 ILE A O 1
ATOM 521 N N . LYS A 1 70 ? -3.382 -0.568 3.948 1.00 91.44 70 LYS A N 1
ATOM 522 C CA . LYS A 1 70 ? -2.558 -0.039 5.039 1.00 91.44 70 LYS A CA 1
ATOM 523 C C . LYS A 1 70 ? -1.291 -0.862 5.217 1.00 91.44 70 LYS A C 1
ATOM 525 O O . LYS A 1 70 ? -1.343 -2.090 5.257 1.00 91.44 70 LYS A O 1
ATOM 530 N N . ALA A 1 71 ? -0.160 -0.186 5.391 1.00 94.25 71 ALA A N 1
ATOM 531 C CA . ALA A 1 71 ? 1.098 -0.803 5.797 1.00 94.25 71 ALA A CA 1
ATOM 532 C C . ALA A 1 71 ? 1.377 -0.503 7.277 1.00 94.25 71 ALA A C 1
ATOM 534 O O . ALA A 1 71 ? 1.245 0.638 7.717 1.00 94.25 71 ALA A O 1
ATOM 535 N N . LEU A 1 72 ? 1.762 -1.529 8.037 1.00 95.44 72 LEU A N 1
ATOM 536 C CA . LEU A 1 72 ? 2.117 -1.453 9.455 1.00 95.44 72 LEU A CA 1
ATOM 537 C C . LEU A 1 72 ? 3.560 -1.957 9.624 1.00 95.44 72 LEU A C 1
ATOM 539 O O . LEU A 1 72 ? 3.762 -3.084 10.082 1.00 95.44 72 LEU A O 1
ATOM 543 N N . PRO A 1 73 ? 4.572 -1.162 9.224 1.00 96.06 73 PRO A N 1
ATOM 544 C CA . PRO A 1 73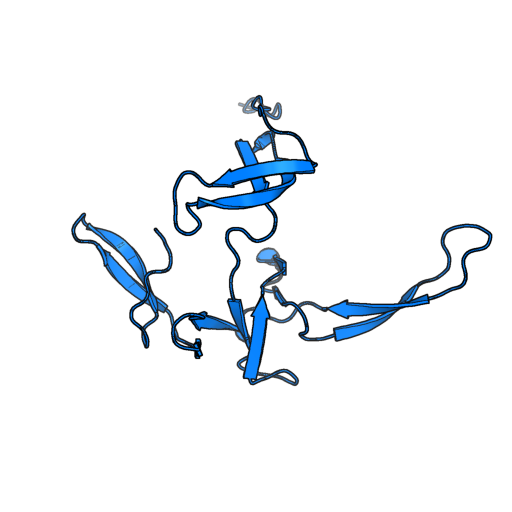 ? 5.964 -1.613 9.183 1.00 96.06 73 PRO A CA 1
ATOM 545 C C . PRO A 1 73 ? 6.509 -1.981 10.565 1.00 96.06 73 PRO A C 1
ATOM 547 O O . PRO A 1 73 ? 7.217 -2.971 10.677 1.00 96.06 73 PRO A O 1
ATOM 550 N N . GLN A 1 74 ? 6.112 -1.257 11.619 1.00 96.50 74 GLN A N 1
ATOM 551 C CA . GLN A 1 74 ? 6.505 -1.560 13.004 1.00 96.50 74 GLN A CA 1
ATOM 552 C C . GLN A 1 74 ? 6.059 -2.956 13.458 1.00 96.50 74 GLN A C 1
ATOM 554 O O . GLN A 1 74 ? 6.717 -3.583 14.275 1.00 96.50 74 GLN A O 1
ATOM 559 N N . LEU A 1 75 ? 4.942 -3.445 12.915 1.00 96.81 75 LEU A N 1
ATOM 560 C CA . LEU A 1 75 ? 4.394 -4.766 13.218 1.00 96.81 75 LEU A CA 1
ATOM 561 C C . LEU A 1 75 ? 4.711 -5.791 12.121 1.00 96.81 75 LEU A C 1
ATOM 563 O O . LEU A 1 75 ? 4.164 -6.891 12.157 1.00 96.81 75 LEU A O 1
ATOM 567 N N . SER A 1 76 ? 5.507 -5.420 11.109 1.00 97.31 76 SER A N 1
ATOM 568 C CA . SER A 1 76 ? 5.788 -6.231 9.916 1.00 97.31 76 SER A CA 1
ATOM 569 C C . SER A 1 76 ? 4.530 -6.786 9.235 1.00 97.31 76 SER A C 1
ATOM 571 O O . SER A 1 76 ? 4.531 -7.882 8.679 1.00 97.31 76 SER A O 1
ATOM 573 N N . LYS A 1 77 ? 3.424 -6.034 9.266 1.00 97.62 77 LYS A N 1
ATOM 574 C CA . LYS A 1 77 ? 2.122 -6.467 8.738 1.00 97.62 77 LYS A CA 1
ATOM 575 C C . LYS A 1 77 ? 1.588 -5.509 7.682 1.00 97.62 77 LYS A C 1
ATOM 577 O O . LYS A 1 77 ? 1.940 -4.331 7.631 1.00 97.62 77 LYS A O 1
ATOM 582 N N . VAL A 1 78 ? 0.699 -6.018 6.841 1.00 96.62 78 VAL A N 1
ATOM 583 C CA . VAL A 1 78 ? -0.037 -5.251 5.833 1.00 96.62 78 VAL A CA 1
ATOM 584 C C . VAL A 1 78 ? -1.507 -5.646 5.859 1.00 96.62 78 VAL A C 1
ATOM 586 O O . VAL A 1 78 ? -1.840 -6.800 6.112 1.00 96.62 78 VAL A O 1
ATOM 589 N N . VAL A 1 79 ? -2.391 -4.687 5.609 1.00 96.25 79 VAL A N 1
ATOM 590 C CA . VAL A 1 79 ? -3.821 -4.928 5.393 1.00 96.25 79 VAL A CA 1
ATOM 591 C C . VAL A 1 79 ? -4.063 -4.887 3.894 1.00 96.25 79 VAL A C 1
ATOM 593 O O . VAL A 1 79 ? -3.781 -3.873 3.249 1.00 96.25 79 VAL A O 1
ATOM 596 N N . VAL A 1 80 ? -4.545 -5.998 3.347 1.00 96.50 80 VAL A N 1
ATOM 597 C CA . VAL A 1 80 ? -4.818 -6.171 1.918 1.00 96.50 80 VAL A CA 1
ATOM 598 C C . VAL A 1 80 ? -6.320 -6.332 1.734 1.00 96.50 80 VAL A C 1
ATOM 600 O O . VAL A 1 80 ? -6.941 -7.110 2.454 1.00 96.50 80 VAL A O 1
ATOM 603 N N . LYS A 1 81 ? -6.890 -5.601 0.775 1.00 94.75 81 LYS A N 1
ATOM 604 C CA . LYS A 1 81 ? -8.321 -5.631 0.459 1.00 94.75 81 LYS A CA 1
ATOM 605 C C . LYS A 1 81 ? -8.783 -7.054 0.135 1.00 94.75 81 LYS A C 1
ATOM 607 O O . LYS A 1 81 ? -8.150 -7.731 -0.675 1.00 94.75 81 LYS A O 1
ATOM 612 N N . GLY A 1 82 ? -9.879 -7.493 0.755 1.00 94.12 82 GLY A N 1
ATOM 613 C CA . GLY A 1 82 ? -10.473 -8.816 0.527 1.00 94.12 82 GLY A CA 1
ATOM 614 C C . GLY A 1 82 ? -9.675 -10.023 1.053 1.00 94.12 82 GLY A C 1
ATOM 615 O O . GLY A 1 82 ? -10.015 -11.163 0.729 1.00 94.12 82 GLY A O 1
ATOM 616 N N . VAL A 1 83 ? -8.624 -9.810 1.852 1.00 96.06 83 VAL A N 1
ATOM 617 C CA . VAL A 1 83 ? -7.772 -10.878 2.403 1.00 96.06 83 VAL A CA 1
ATOM 618 C C . VAL A 1 83 ? -7.889 -10.916 3.924 1.00 96.06 83 VAL A C 1
ATOM 620 O O . VAL A 1 83 ? -7.988 -9.876 4.572 1.00 96.06 83 VAL A O 1
ATOM 623 N N . ASN A 1 84 ? -7.856 -12.122 4.502 1.00 95.06 84 ASN A N 1
ATOM 624 C CA . ASN A 1 84 ? -7.948 -12.357 5.941 1.00 95.06 84 ASN A CA 1
ATOM 625 C C . ASN A 1 84 ? -9.165 -11.654 6.568 1.00 95.06 84 ASN A C 1
ATOM 627 O O . ASN A 1 84 ? -9.069 -11.012 7.614 1.00 95.06 84 ASN A O 1
ATOM 631 N N . ILE A 1 85 ? -10.313 -11.756 5.892 1.00 95.50 85 ILE A N 1
ATOM 632 C CA . ILE A 1 85 ? -11.577 -11.151 6.316 1.00 95.50 85 ILE A CA 1
ATOM 633 C C . ILE A 1 85 ? -12.027 -11.796 7.630 1.00 95.50 85 ILE A C 1
ATOM 635 O O . ILE A 1 85 ? -12.040 -13.022 7.775 1.00 95.50 85 ILE A O 1
ATOM 639 N N . LYS A 1 86 ? -12.396 -10.953 8.592 1.00 95.38 86 LYS A N 1
ATOM 640 C CA . LYS A 1 86 ? -12.936 -11.330 9.895 1.00 95.38 86 LYS A CA 1
ATOM 641 C C . LYS A 1 86 ? -14.304 -10.698 10.082 1.00 95.38 86 LYS A C 1
ATOM 643 O O . LYS A 1 86 ? -14.489 -9.511 9.825 1.00 95.38 86 LYS A O 1
ATOM 648 N N . THR A 1 87 ? -15.234 -11.492 10.586 1.00 96.62 87 THR A N 1
ATOM 649 C CA . THR A 1 87 ? -16.553 -11.029 11.004 1.00 96.62 87 THR A CA 1
ATOM 650 C C . THR A 1 87 ? -16.462 -10.485 12.427 1.00 96.62 87 THR A C 1
ATOM 652 O O . THR A 1 87 ? -15.970 -11.171 13.322 1.00 96.62 87 THR A O 1
ATOM 655 N N . LYS A 1 88 ? -16.909 -9.248 12.641 1.00 94.38 88 LYS A N 1
ATOM 656 C CA . LYS A 1 88 ? -16.981 -8.590 13.947 1.00 94.38 88 LYS A CA 1
ATOM 657 C C . LYS A 1 88 ? -18.407 -8.138 14.224 1.00 94.38 88 LYS A C 1
ATOM 659 O O . LYS A 1 88 ? -19.031 -7.508 13.378 1.00 94.38 88 LYS A O 1
ATOM 664 N N . HIS A 1 89 ? -18.886 -8.406 15.431 1.00 95.19 89 HIS A N 1
ATOM 665 C CA . HIS A 1 89 ? -20.142 -7.851 15.921 1.00 95.19 89 HIS A CA 1
ATOM 666 C C . HIS A 1 89 ? -19.869 -6.468 16.509 1.00 95.19 89 HIS A C 1
ATOM 668 O O . HIS A 1 89 ? -19.020 -6.320 17.390 1.00 95.19 89 HIS A O 1
ATOM 674 N N . VAL A 1 90 ? -20.556 -5.454 15.993 1.00 92.44 90 VAL A N 1
ATOM 675 C CA . VAL A 1 90 ? -20.449 -4.070 16.451 1.00 92.44 90 VAL A CA 1
ATOM 676 C C . VAL A 1 90 ? -21.710 -3.738 17.234 1.00 92.44 90 VAL A C 1
ATOM 678 O O . VAL A 1 90 ? -22.821 -3.859 16.714 1.00 92.44 90 VAL A O 1
ATOM 681 N N . LYS A 1 91 ? -21.521 -3.346 18.497 1.00 92.44 91 LYS A N 1
ATOM 682 C CA . LYS A 1 91 ? -22.600 -2.858 19.358 1.00 92.44 91 LYS A CA 1
ATOM 683 C C . LYS A 1 91 ? -23.135 -1.524 18.816 1.00 92.44 91 LYS A C 1
ATOM 685 O O . LYS A 1 91 ? -22.347 -0.773 18.235 1.00 92.44 91 LYS A O 1
ATOM 690 N N . PRO A 1 92 ? -24.428 -1.228 19.001 1.00 92.88 92 PRO A N 1
ATOM 691 C CA . PRO A 1 92 ? -24.969 0.077 18.643 1.00 92.88 92 PRO A CA 1
ATOM 692 C C . PRO A 1 92 ? -24.274 1.176 19.451 1.00 92.88 92 PRO A C 1
ATOM 694 O O . PRO A 1 92 ? -23.942 0.966 20.621 1.00 92.88 92 PRO A O 1
ATOM 697 N N . GLN A 1 93 ? -23.985 2.310 18.811 1.00 88.69 93 GLN A N 1
ATOM 698 C CA . GLN A 1 93 ? -23.306 3.437 19.466 1.00 88.69 93 GLN A CA 1
ATOM 699 C C . GLN A 1 93 ? -24.273 4.565 19.821 1.00 88.69 93 GLN A C 1
ATOM 701 O O . GLN A 1 93 ? -23.957 5.378 20.686 1.00 88.69 93 GLN A O 1
ATOM 706 N N . GLN A 1 94 ? -25.428 4.608 19.158 1.00 89.38 94 GLN A N 1
ATOM 707 C CA . GLN A 1 94 ? -26.475 5.600 19.366 1.00 89.38 94 GLN A CA 1
ATOM 708 C C . GLN A 1 94 ? -27.813 4.912 19.637 1.00 89.38 94 GLN A C 1
ATOM 710 O O . GLN A 1 94 ? -28.052 3.779 19.209 1.00 89.38 94 GLN A O 1
ATOM 715 N N . GLU A 1 95 ? -28.674 5.600 20.379 1.00 87.31 95 GLU A N 1
ATOM 716 C CA . GLU A 1 95 ? -30.017 5.129 20.700 1.00 87.31 95 GLU A CA 1
ATOM 717 C C . GLU A 1 95 ? -30.841 4.993 19.407 1.00 87.31 95 GLU A C 1
ATOM 719 O O . GLU A 1 95 ? -30.833 5.883 18.558 1.00 87.31 95 GLU A O 1
ATOM 724 N N . GLY A 1 96 ? -31.487 3.840 19.215 1.00 85.25 96 GLY A N 1
ATOM 725 C CA . GLY A 1 96 ? -32.211 3.497 17.983 1.00 85.25 96 GLY A CA 1
ATOM 726 C C . GLY A 1 96 ? -31.395 2.747 16.919 1.00 85.25 96 GLY A C 1
ATOM 727 O O . GLY A 1 96 ? -31.987 2.188 15.997 1.00 85.25 96 GLY A O 1
ATOM 728 N N . GLU A 1 97 ? -30.065 2.649 17.040 1.00 85.31 97 GLU A N 1
ATOM 729 C CA . GLU A 1 97 ? -29.285 1.769 16.162 1.00 85.31 97 GLU A CA 1
ATOM 730 C C . GLU A 1 97 ? -29.410 0.303 16.606 1.00 85.31 97 GLU A C 1
ATOM 732 O O . GLU A 1 97 ? -29.272 -0.033 17.782 1.00 85.31 97 GLU A O 1
ATOM 737 N N . SER A 1 98 ? -29.613 -0.611 15.656 1.00 87.12 98 SER A N 1
ATOM 738 C CA . SER A 1 98 ? -29.466 -2.047 15.906 1.00 87.12 98 SER A CA 1
ATOM 739 C C . SER A 1 98 ? -27.991 -2.453 15.840 1.00 87.12 98 SER A C 1
ATOM 741 O O . SER A 1 98 ? -27.230 -1.945 15.012 1.00 87.12 98 SER A O 1
ATOM 743 N N . GLY A 1 99 ? -27.583 -3.432 16.655 1.00 88.25 99 GLY A N 1
ATOM 744 C CA . GLY A 1 99 ? -26.273 -4.069 16.493 1.00 88.25 99 GLY A CA 1
ATOM 745 C C . GLY A 1 99 ? -26.090 -4.613 15.069 1.00 88.25 99 GLY A C 1
ATOM 746 O O . GLY A 1 99 ? -27.044 -5.083 14.452 1.00 88.25 99 GLY A O 1
ATOM 747 N N . ARG A 1 100 ? -24.865 -4.546 14.533 1.00 91.31 100 ARG A N 1
ATOM 748 C CA . ARG A 1 100 ? -24.560 -4.974 13.154 1.00 91.31 100 ARG A CA 1
ATOM 749 C C . ARG A 1 100 ? -23.376 -5.924 13.084 1.00 91.31 100 ARG A C 1
ATOM 751 O O . ARG A 1 100 ? -22.417 -5.820 13.851 1.00 91.31 100 ARG A O 1
ATOM 758 N N . ILE A 1 101 ? -23.433 -6.829 12.114 1.00 92.75 10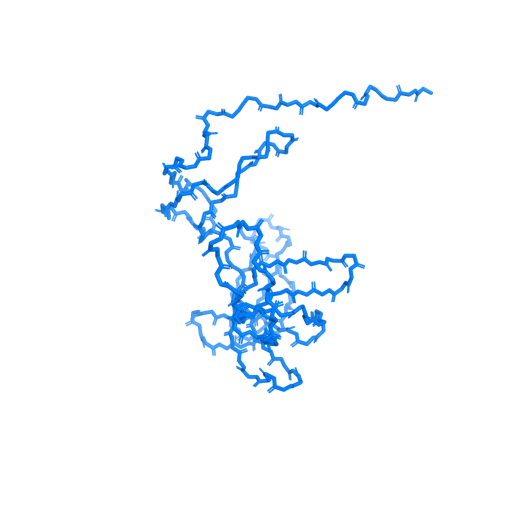1 ILE A N 1
ATOM 759 C CA . ILE A 1 101 ? -22.339 -7.734 11.772 1.00 92.75 101 ILE A CA 1
ATOM 760 C C . ILE A 1 101 ? -21.508 -7.067 10.675 1.00 92.75 101 ILE A C 1
ATOM 762 O O . ILE A 1 101 ? -22.003 -6.816 9.581 1.00 92.75 101 ILE A O 1
ATOM 766 N N . VAL A 1 102 ? -20.244 -6.763 10.964 1.00 93.38 102 VAL A N 1
ATOM 767 C CA . VAL A 1 102 ? -19.329 -6.090 10.034 1.00 93.38 102 VAL A CA 1
ATOM 768 C C . VAL A 1 102 ? -18.206 -7.039 9.639 1.00 93.38 102 VAL A C 1
ATOM 770 O O . VAL A 1 102 ? -17.514 -7.594 10.490 1.00 93.38 102 VAL A O 1
ATOM 773 N N . THR A 1 103 ? -17.972 -7.195 8.341 1.00 95.31 103 THR A N 1
ATOM 774 C CA . THR A 1 103 ? -16.799 -7.898 7.811 1.00 95.31 103 THR A CA 1
ATOM 775 C C . THR A 1 103 ? -15.659 -6.913 7.583 1.00 95.31 103 THR A C 1
ATOM 777 O O . THR A 1 103 ? -15.830 -5.929 6.869 1.00 95.31 103 THR A O 1
ATOM 780 N N . GLN A 1 104 ? -14.497 -7.165 8.181 1.00 93.62 104 GLN A N 1
ATOM 781 C CA . GLN A 1 104 ? -13.310 -6.313 8.064 1.00 93.62 104 GLN A CA 1
ATOM 782 C C . GLN A 1 104 ? -12.074 -7.139 7.725 1.00 93.62 104 GLN A C 1
ATOM 784 O O . GLN A 1 104 ? -11.887 -8.236 8.251 1.00 93.62 104 GLN A O 1
ATOM 789 N N . GLU A 1 105 ? -11.186 -6.599 6.898 1.00 94.00 105 GLU A N 1
ATOM 790 C CA . GLU A 1 105 ? -9.889 -7.207 6.617 1.00 94.00 105 GLU A CA 1
ATOM 791 C C . GLU A 1 105 ? -8.946 -7.095 7.818 1.00 94.00 105 GLU A C 1
ATOM 793 O O . GLU A 1 105 ? -8.694 -6.009 8.350 1.00 94.00 105 GLU A O 1
ATOM 798 N N . ALA A 1 106 ? -8.380 -8.225 8.239 1.00 95.06 106 ALA A N 1
ATOM 799 C CA . ALA A 1 106 ? -7.367 -8.253 9.282 1.00 95.06 106 ALA A CA 1
ATOM 800 C C . ALA A 1 106 ? -5.945 -8.231 8.687 1.00 95.06 106 ALA A C 1
ATOM 802 O O . ALA A 1 106 ? -5.703 -8.775 7.607 1.00 95.06 106 ALA A O 1
ATOM 803 N N . PRO A 1 107 ? -4.958 -7.652 9.396 1.00 96.81 107 PRO A N 1
ATOM 804 C CA . PRO A 1 107 ? -3.587 -7.612 8.907 1.00 96.81 107 PRO A CA 1
ATOM 805 C C . PRO A 1 107 ? -2.993 -9.012 8.714 1.00 96.81 107 PRO A C 1
ATOM 807 O O . PRO A 1 107 ? -3.223 -9.920 9.514 1.00 96.81 107 PRO A O 1
ATOM 810 N N . ILE A 1 108 ? -2.162 -9.156 7.690 1.00 96.81 108 ILE A N 1
ATOM 811 C CA . ILE A 1 108 ? -1.347 -10.342 7.414 1.00 96.81 108 ILE A CA 1
ATOM 812 C C . ILE A 1 108 ? 0.135 -9.981 7.485 1.00 96.81 108 ILE A C 1
ATOM 814 O O . ILE A 1 108 ? 0.507 -8.822 7.298 1.00 96.81 108 ILE A O 1
ATOM 818 N N . HIS A 1 109 ? 0.992 -10.961 7.770 1.00 97.75 109 HIS A N 1
ATOM 819 C CA . HIS A 1 109 ? 2.433 -10.723 7.829 1.00 97.75 109 HIS A CA 1
ATOM 820 C C . HIS A 1 109 ? 2.990 -10.373 6.441 1.00 97.75 109 HIS A C 1
ATOM 822 O O . HIS A 1 109 ? 2.588 -10.958 5.433 1.00 97.75 109 HIS A O 1
ATOM 828 N N . SER A 1 110 ? 3.923 -9.422 6.384 1.00 95.25 110 SER A N 1
ATOM 829 C CA . SER A 1 110 ? 4.510 -8.913 5.138 1.00 95.25 110 SER A CA 1
ATOM 830 C C . SER A 1 110 ? 5.262 -9.989 4.346 1.00 95.25 110 SER A C 1
ATOM 832 O O . SER A 1 110 ? 5.334 -9.905 3.123 1.00 95.25 110 SER A O 1
ATOM 834 N N . SER A 1 111 ? 5.755 -11.035 5.015 1.00 95.75 111 SER A N 1
ATOM 835 C CA . SER A 1 111 ? 6.374 -12.200 4.366 1.00 95.75 111 SER A CA 1
ATOM 836 C C . SER A 1 111 ? 5.399 -13.006 3.511 1.00 95.75 111 SER A C 1
ATOM 838 O O . SER A 1 111 ? 5.838 -13.716 2.617 1.00 95.75 111 SER A O 1
ATOM 840 N N . ASN A 1 112 ? 4.091 -12.912 3.767 1.00 96.56 112 ASN A N 1
ATOM 841 C CA . ASN A 1 112 ? 3.077 -13.706 3.071 1.00 96.56 112 ASN A CA 1
ATOM 842 C C . ASN A 1 112 ? 2.542 -13.000 1.821 1.00 96.56 112 ASN A C 1
ATOM 844 O O . ASN A 1 112 ? 1.611 -13.505 1.191 1.00 96.56 112 ASN A O 1
ATOM 848 N N . VAL A 1 113 ? 3.123 -11.858 1.438 1.00 96.50 113 VAL A N 1
ATOM 849 C CA . VAL A 1 113 ? 2.729 -11.101 0.248 1.00 96.50 113 VAL A CA 1
ATOM 850 C C . VAL A 1 113 ? 3.889 -10.902 -0.718 1.00 96.50 113 VAL A C 1
ATOM 852 O O . VAL A 1 113 ? 5.043 -10.743 -0.329 1.00 96.50 113 VAL A O 1
ATOM 855 N N . MET A 1 114 ? 3.568 -10.839 -2.004 1.00 96.25 114 MET A N 1
ATOM 856 C CA . MET A 1 114 ? 4.516 -10.609 -3.088 1.00 96.25 114 MET A CA 1
ATOM 857 C C . MET A 1 114 ? 4.020 -9.500 -4.006 1.00 96.25 114 MET A C 1
ATOM 859 O O . MET A 1 114 ? 2.821 -9.263 -4.121 1.00 96.25 114 MET A O 1
ATOM 863 N N . LEU A 1 115 ? 4.940 -8.787 -4.655 1.00 94.62 115 LEU A N 1
ATOM 864 C CA . LEU A 1 115 ? 4.585 -7.782 -5.654 1.00 94.62 115 LEU A CA 1
ATOM 865 C C . LEU A 1 115 ? 3.892 -8.427 -6.850 1.00 94.62 115 LEU A C 1
ATOM 867 O O . LEU A 1 115 ? 4.375 -9.428 -7.375 1.00 94.62 115 LEU A O 1
ATOM 871 N N . TYR A 1 116 ? 2.793 -7.814 -7.278 1.00 94.81 116 TYR A N 1
ATOM 872 C CA . TYR A 1 116 ? 2.013 -8.238 -8.429 1.00 94.81 116 TYR A CA 1
ATOM 873 C C . TYR A 1 116 ? 2.088 -7.176 -9.526 1.00 94.81 116 TYR A C 1
ATOM 875 O O . TYR A 1 116 ? 1.863 -5.996 -9.252 1.00 94.81 116 TYR A O 1
ATOM 883 N N . SER A 1 117 ? 2.413 -7.587 -10.753 1.00 93.06 117 SER A N 1
ATOM 884 C CA . SER A 1 117 ? 2.301 -6.716 -11.925 1.00 93.06 117 SER A CA 1
ATOM 885 C C . SER A 1 117 ? 0.896 -6.844 -12.495 1.00 93.06 117 SER A C 1
ATOM 887 O O . SER A 1 117 ? 0.522 -7.911 -12.974 1.00 93.06 117 SER A O 1
ATOM 889 N N . THR A 1 118 ? 0.129 -5.757 -12.470 1.00 88.56 118 THR A N 1
ATOM 890 C CA . THR A 1 118 ? -1.204 -5.701 -13.093 1.00 88.56 118 THR A CA 1
ATOM 891 C C . THR A 1 118 ? -1.134 -5.759 -14.616 1.00 88.56 118 THR A C 1
ATOM 893 O O . THR A 1 118 ? -2.066 -6.237 -15.245 1.00 88.56 118 THR A O 1
ATOM 896 N N . LYS A 1 119 ? -0.016 -5.323 -15.213 1.00 88.88 119 LYS A N 1
ATOM 897 C CA . LYS A 1 119 ? 0.187 -5.337 -16.670 1.00 88.88 119 LYS A CA 1
ATOM 898 C C . LYS A 1 119 ? 0.309 -6.749 -17.234 1.00 88.88 119 LYS A C 1
ATOM 900 O O . LYS A 1 119 ? -0.187 -7.018 -18.315 1.00 88.88 119 LYS A O 1
ATOM 905 N N . GLN A 1 120 ? 1.010 -7.619 -16.512 1.00 91.50 120 GLN A N 1
ATOM 906 C CA . GLN A 1 120 ? 1.341 -8.975 -16.965 1.00 91.50 120 GLN A CA 1
ATOM 907 C C . GLN A 1 120 ? 0.631 -10.061 -16.151 1.00 91.50 120 GLN A C 1
ATOM 909 O O . GLN A 1 120 ? 0.879 -11.239 -16.357 1.00 91.50 120 GLN A O 1
ATOM 914 N N . ASN A 1 121 ? -0.210 -9.673 -15.190 1.00 92.19 121 ASN A N 1
ATOM 915 C CA . ASN A 1 121 ? -0.941 -10.562 -14.287 1.00 92.19 121 ASN A CA 1
ATOM 916 C C . ASN A 1 121 ? -0.083 -11.623 -13.572 1.00 92.19 121 ASN A C 1
ATOM 918 O O . ASN A 1 121 ? -0.507 -12.752 -13.336 1.00 92.19 121 ASN A O 1
ATOM 922 N N . VAL A 1 122 ? 1.147 -11.255 -13.201 1.00 94.50 122 VAL A N 1
ATOM 923 C CA . VAL A 1 122 ? 2.122 -12.176 -12.601 1.00 94.50 122 VAL A CA 1
ATOM 924 C C . VAL A 1 122 ? 2.750 -11.567 -11.351 1.00 94.50 122 VAL A C 1
ATOM 926 O O . VAL A 1 122 ? 3.185 -10.410 -11.339 1.00 94.50 122 VAL A O 1
ATOM 929 N N . ALA A 1 123 ? 2.868 -12.380 -10.297 1.00 95.25 123 ALA A N 1
ATOM 930 C CA . ALA A 1 123 ? 3.661 -12.039 -9.123 1.00 95.25 123 ALA A CA 1
ATOM 931 C C . ALA A 1 123 ? 5.155 -12.312 -9.331 1.00 95.25 123 ALA A C 1
ATOM 933 O O . ALA A 1 123 ? 5.566 -13.357 -9.859 1.00 95.25 123 ALA A O 1
ATOM 934 N N . SER A 1 124 ? 5.984 -11.369 -8.882 1.00 95.50 124 SER A N 1
ATOM 935 C CA . SER A 1 124 ? 7.428 -11.384 -9.101 1.00 95.50 124 SER A CA 1
ATOM 936 C C . SER A 1 124 ? 8.216 -10.882 -7.893 1.00 95.50 124 SER A C 1
ATOM 938 O O . SER A 1 124 ? 7.794 -9.985 -7.164 1.00 95.50 124 SER A O 1
ATOM 940 N N . ARG A 1 125 ? 9.428 -11.432 -7.729 1.00 95.50 125 ARG A N 1
ATOM 941 C CA . ARG A 1 125 ? 10.451 -10.880 -6.832 1.00 95.50 125 ARG A CA 1
ATOM 942 C C . ARG A 1 125 ? 10.974 -9.558 -7.393 1.00 95.50 125 ARG A C 1
ATOM 944 O O . ARG A 1 125 ? 10.846 -9.295 -8.593 1.00 95.50 125 ARG A O 1
ATOM 951 N N . VAL A 1 126 ? 11.591 -8.771 -6.521 1.00 94.50 126 VAL A N 1
ATOM 952 C CA . VAL A 1 126 ? 12.300 -7.537 -6.875 1.00 94.50 126 VAL A CA 1
ATOM 953 C C . VAL A 1 126 ? 13.766 -7.849 -7.159 1.00 94.50 126 VAL A C 1
ATOM 955 O O . VAL A 1 126 ? 14.375 -8.644 -6.447 1.00 94.50 126 VAL A O 1
ATOM 958 N N . CYS A 1 127 ? 14.330 -7.200 -8.171 1.00 95.00 127 CYS A N 1
ATOM 959 C CA . CYS A 1 127 ? 15.765 -6.998 -8.337 1.00 95.00 127 CYS A CA 1
ATOM 960 C C . CYS A 1 127 ? 16.064 -5.495 -8.447 1.00 95.00 127 CYS A C 1
ATOM 962 O O . CYS A 1 127 ? 15.148 -4.679 -8.572 1.00 95.00 127 CYS A O 1
ATOM 964 N N . TYR A 1 128 ? 17.339 -5.126 -8.374 1.00 95.06 128 TYR A N 1
ATOM 965 C CA . TYR A 1 128 ? 17.781 -3.750 -8.578 1.00 95.06 128 TYR A CA 1
ATOM 966 C C . TYR A 1 128 ? 18.455 -3.625 -9.937 1.00 95.06 128 TYR A C 1
ATOM 968 O O . TYR A 1 128 ? 19.192 -4.519 -10.347 1.00 95.06 128 TYR A O 1
ATOM 976 N N . THR A 1 129 ? 18.207 -2.511 -10.610 1.00 94.50 129 THR A N 1
ATOM 977 C CA . THR A 1 129 ? 18.874 -2.129 -11.856 1.00 94.50 129 THR A CA 1
ATOM 978 C C . THR A 1 129 ? 19.225 -0.648 -11.801 1.00 94.50 129 THR A C 1
ATOM 980 O O . THR A 1 129 ? 18.689 0.085 -10.968 1.00 94.50 129 THR A O 1
ATOM 983 N N . PHE A 1 130 ? 20.114 -0.203 -12.680 1.00 93.12 130 PHE A N 1
ATOM 984 C CA . PHE A 1 130 ? 20.430 1.211 -12.851 1.00 93.12 130 PHE A CA 1
ATOM 985 C C . PHE A 1 130 ? 19.702 1.747 -14.083 1.00 93.12 130 PHE A C 1
ATOM 987 O O . PHE A 1 130 ? 19.565 1.034 -15.079 1.00 93.12 130 PHE A O 1
ATOM 994 N N . THR A 1 131 ? 19.182 2.970 -13.996 1.00 90.25 131 THR A N 1
ATOM 995 C CA . THR A 1 131 ? 18.713 3.708 -15.175 1.00 90.25 131 THR A CA 1
ATOM 996 C C . THR A 1 131 ? 19.910 4.208 -15.986 1.00 90.25 131 THR A C 1
ATOM 998 O O . THR A 1 131 ? 21.040 4.189 -15.499 1.00 90.25 131 THR A O 1
ATOM 1001 N N . ALA A 1 132 ? 19.670 4.688 -17.209 1.00 89.06 132 ALA A N 1
ATOM 1002 C CA . ALA A 1 132 ? 20.714 5.301 -18.038 1.00 89.06 132 ALA A CA 1
ATOM 1003 C C . ALA A 1 132 ? 21.396 6.500 -17.344 1.00 89.06 132 ALA A C 1
ATOM 1005 O O . ALA A 1 132 ? 22.574 6.752 -17.550 1.00 89.06 132 ALA A O 1
ATOM 1006 N N . GLU A 1 133 ? 20.669 7.184 -16.459 1.00 90.69 133 GLU A N 1
ATOM 1007 C CA . GLU A 1 133 ? 21.150 8.303 -15.638 1.00 90.69 133 GLU A CA 1
ATOM 1008 C C . GLU A 1 133 ? 21.945 7.852 -14.393 1.00 90.69 133 GLU A C 1
ATOM 1010 O O . GLU A 1 133 ? 22.329 8.673 -13.567 1.00 90.69 133 GLU A O 1
ATOM 1015 N N . GLY A 1 134 ? 22.144 6.543 -14.192 1.00 89.88 134 GLY A N 1
ATOM 1016 C CA . GLY A 1 134 ? 22.859 5.993 -13.035 1.00 89.88 134 GLY A CA 1
ATOM 1017 C C . GLY A 1 134 ? 22.028 5.883 -11.749 1.00 89.88 134 GLY A C 1
ATOM 1018 O O . GLY A 1 134 ? 22.542 5.460 -10.712 1.00 89.88 134 GLY A O 1
ATOM 1019 N N . LYS A 1 135 ? 20.726 6.197 -11.776 1.00 90.56 135 LYS A N 1
ATOM 1020 C CA . LYS A 1 135 ? 19.847 6.059 -10.603 1.00 90.56 135 LYS A CA 1
ATOM 1021 C C . LYS A 1 135 ? 19.522 4.585 -10.350 1.00 90.56 135 LYS A C 1
ATOM 1023 O O . LYS A 1 135 ? 19.016 3.882 -11.225 1.00 90.56 135 LYS A O 1
ATOM 1028 N N . LYS A 1 136 ? 19.758 4.110 -9.123 1.00 93.00 136 LYS A N 1
ATOM 1029 C CA . LYS A 1 136 ? 19.366 2.757 -8.695 1.00 93.00 136 LYS A CA 1
ATOM 1030 C C . LYS A 1 136 ? 17.850 2.680 -8.508 1.00 93.00 136 LYS A C 1
ATOM 1032 O O . LYS A 1 136 ? 17.286 3.408 -7.695 1.00 93.00 136 LYS A O 1
ATOM 1037 N N . VAL A 1 137 ? 17.203 1.757 -9.212 1.00 93.75 137 VAL A N 1
ATOM 1038 C CA . VAL A 1 137 ? 15.749 1.546 -9.178 1.00 93.75 137 VAL A CA 1
ATOM 1039 C C . VAL A 1 137 ? 15.401 0.082 -8.926 1.00 93.75 137 VAL A C 1
ATOM 1041 O O . VAL A 1 137 ? 16.182 -0.829 -9.214 1.00 93.75 137 VAL A O 1
ATOM 1044 N N . ARG A 1 138 ? 14.207 -0.162 -8.375 1.00 94.12 138 ARG A N 1
ATOM 1045 C CA . ARG A 1 138 ? 13.650 -1.514 -8.240 1.00 94.12 138 ARG A CA 1
ATOM 1046 C C . ARG A 1 138 ? 12.949 -1.941 -9.526 1.00 94.12 138 ARG A C 1
ATOM 1048 O O . ARG A 1 138 ? 12.145 -1.189 -10.072 1.00 94.12 138 ARG A O 1
ATOM 1055 N N . LYS A 1 139 ? 13.188 -3.184 -9.938 1.00 93.69 139 LYS A N 1
ATOM 1056 C CA . LYS A 1 139 ? 12.604 -3.848 -11.107 1.00 93.69 139 LYS A CA 1
ATOM 1057 C C . LYS A 1 139 ? 11.968 -5.177 -10.698 1.00 93.69 139 LYS A C 1
ATOM 1059 O O . LYS A 1 139 ? 12.461 -5.867 -9.806 1.00 93.69 139 LYS A O 1
ATOM 1064 N N . LEU A 1 140 ? 10.870 -5.568 -11.335 1.00 95.00 140 LEU A N 1
ATOM 1065 C CA . LEU A 1 140 ? 10.317 -6.913 -11.186 1.00 95.00 140 LEU A CA 1
ATOM 1066 C C . LEU A 1 140 ? 11.159 -7.910 -11.986 1.00 95.00 140 LEU A C 1
ATOM 1068 O O . LEU A 1 140 ? 11.291 -7.776 -13.197 1.00 95.00 140 LEU A O 1
ATOM 1072 N N . LYS A 1 141 ? 11.697 -8.942 -11.328 1.00 95.31 141 LYS A N 1
ATOM 1073 C CA . LYS A 1 141 ? 12.580 -9.932 -11.968 1.00 95.31 141 LYS A CA 1
ATOM 1074 C C . LYS A 1 141 ? 11.935 -10.642 -13.168 1.00 95.31 141 LYS A C 1
ATOM 1076 O O . LYS A 1 141 ? 12.629 -10.894 -14.141 1.00 95.31 141 LYS A O 1
ATOM 1081 N N . LYS A 1 142 ? 10.642 -10.978 -13.094 1.00 94.94 142 LYS A N 1
ATOM 1082 C CA . LYS A 1 142 ? 9.945 -11.726 -14.155 1.00 94.94 142 LYS A CA 1
ATOM 1083 C C . LYS A 1 142 ? 9.514 -10.854 -15.334 1.00 94.94 142 LYS A C 1
ATOM 1085 O O . LYS A 1 142 ? 9.660 -11.273 -16.468 1.00 94.94 142 LYS A O 1
ATOM 1090 N N 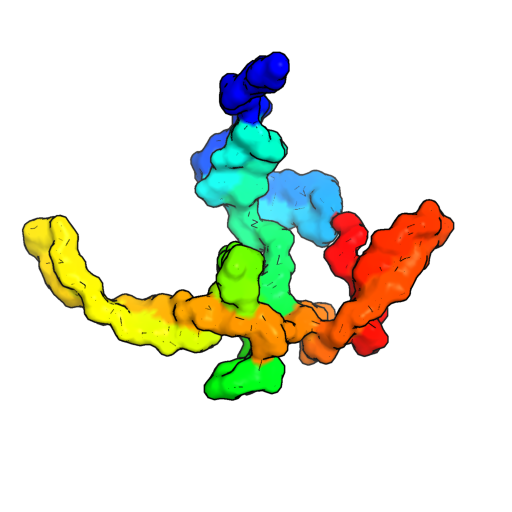. THR A 1 143 ? 8.953 -9.676 -15.066 1.00 92.62 143 THR A N 1
ATOM 1091 C CA . THR A 1 143 ? 8.328 -8.831 -16.104 1.00 92.62 143 THR A CA 1
ATOM 1092 C C . THR A 1 143 ? 9.225 -7.695 -16.571 1.00 92.62 143 THR A C 1
ATOM 1094 O O . THR A 1 143 ? 8.983 -7.075 -17.596 1.00 92.62 143 THR A O 1
ATOM 1097 N N . GLY A 1 144 ? 10.235 -7.366 -15.776 1.00 90.69 144 GLY A N 1
ATOM 1098 C CA . GLY A 1 144 ? 11.116 -6.244 -16.005 1.00 90.69 144 GLY A CA 1
ATOM 1099 C C . GLY A 1 144 ? 10.528 -4.855 -15.751 1.00 90.69 144 GLY A C 1
ATOM 1100 O O . GLY A 1 144 ? 11.203 -3.865 -16.019 1.00 90.69 144 GLY A O 1
ATOM 1101 N N . GLU A 1 145 ? 9.322 -4.763 -15.191 1.00 90.00 145 GLU A N 1
ATOM 1102 C CA . GLU A 1 145 ? 8.689 -3.486 -14.848 1.00 90.00 145 GLU A CA 1
ATOM 1103 C C . GLU A 1 145 ? 9.456 -2.757 -13.728 1.00 90.00 145 GLU A C 1
ATOM 1105 O O . GLU A 1 145 ? 9.753 -3.353 -12.689 1.00 90.00 145 GLU A O 1
ATOM 1110 N N . ILE A 1 146 ? 9.733 -1.462 -13.914 1.00 90.19 146 ILE A N 1
ATOM 1111 C CA . ILE A 1 146 ? 10.345 -0.585 -12.903 1.00 90.19 146 ILE A CA 1
ATOM 1112 C C . ILE A 1 146 ? 9.270 -0.072 -11.928 1.00 90.19 146 ILE A C 1
ATOM 1114 O O . ILE A 1 146 ? 8.165 0.301 -12.328 1.00 90.19 146 ILE A O 1
ATOM 1118 N N . LEU A 1 147 ? 9.582 -0.064 -10.629 1.00 85.44 147 LEU A N 1
ATOM 1119 C CA . LEU A 1 147 ? 8.635 0.273 -9.558 1.00 85.44 147 LEU A CA 1
ATOM 1120 C C . LEU A 1 147 ? 8.739 1.717 -9.038 1.00 85.44 147 LEU A C 1
ATOM 1122 O O . LEU A 1 147 ? 7.758 2.192 -8.463 1.00 85.44 147 LEU A O 1
ATOM 1126 N N . ASP A 1 148 ? 9.889 2.375 -9.222 1.00 72.94 148 ASP A N 1
ATOM 1127 C CA . ASP A 1 148 ? 10.274 3.633 -8.556 1.00 72.94 148 ASP A CA 1
ATOM 1128 C C . ASP A 1 148 ? 10.657 4.747 -9.556 1.00 72.94 148 ASP A C 1
ATOM 1130 O O . ASP A 1 148 ? 11.808 5.193 -9.570 1.00 72.94 148 ASP A O 1
ATOM 1134 N N . ASN A 1 149 ? 9.705 5.194 -10.382 1.00 58.59 149 ASN A N 1
ATOM 1135 C CA . ASN A 1 149 ? 9.857 6.448 -11.135 1.00 58.59 149 ASN A CA 1
ATOM 1136 C C . ASN A 1 149 ? 9.282 7.621 -10.347 1.00 58.59 149 ASN A C 1
ATOM 1138 O O . ASN A 1 149 ? 8.072 7.558 -10.017 1.00 58.59 149 ASN A O 1
#

Foldseek 3Di:
DDDPPPQDFADDPDDAQDWDAACDDPRHRDIFGFHDDDRSVNDTDTPPPPWFKKAFCDDPRHRDIFTFPDDDVVVQWTFTPPPQKDWDWAPDPDPPDDIDIDIDTDIDHNVRIFGADPVVRDTFDWDWDADPVRDIFIAGPPPRDTDGD